Protein AF-A0A6A1UPT6-F1 (afdb_monomer)

Foldseek 3Di:
DDPVLLVCLLPDDPPPPVNLVVLVPDALVNQLDADPQQDGSLLSCLVPLVSNVSNCVRHVCLQQRAGPLNDGSLLSCQVVVVVVSNVSSLVSRDPVSVVVSCVVDVDPSVVVSVVVVVVVVVVD

Sequence (124 aa):
MTVDKLLFVLLSPKDVHIEEELVAQMSEEDLEILNGSGMTAMALALGDTKMLEFMHKKNKKLLTICDPKNRIPLLVALEVGNIEAAHHLYPVTPKEDLIQDAKDHSDSSLITALILWNKLGKDL

Structure (mmCIF, N/CA/C/O backbone):
data_AF-A0A6A1UPT6-F1
#
_entry.id   AF-A0A6A1UPT6-F1
#
loop_
_atom_site.group_PDB
_atom_site.id
_atom_site.type_symbol
_atom_site.label_atom_id
_atom_site.label_alt_id
_atom_site.label_comp_id
_atom_site.label_asym_id
_atom_site.label_entity_id
_atom_site.label_seq_id
_atom_site.pdbx_PDB_ins_code
_atom_site.Cartn_x
_atom_site.Cartn_y
_atom_site.Cartn_z
_atom_site.occupancy
_atom_site.B_iso_or_equiv
_atom_site.auth_seq_id
_atom_site.auth_comp_id
_atom_site.auth_asym_id
_atom_site.auth_atom_id
_atom_site.pdbx_PDB_model_num
ATOM 1 N N . MET A 1 1 ? -10.576 13.372 14.094 1.00 53.31 1 MET A N 1
ATOM 2 C CA . MET A 1 1 ? -9.362 12.828 14.746 1.00 53.31 1 MET A CA 1
ATOM 3 C C . MET A 1 1 ? -8.158 13.383 13.983 1.00 53.31 1 MET A C 1
ATOM 5 O O . MET A 1 1 ? -8.350 13.743 12.834 1.00 53.31 1 MET A O 1
ATOM 9 N N . THR A 1 2 ? -6.991 13.631 14.595 1.00 56.03 2 THR A N 1
ATOM 10 C CA . THR A 1 2 ? -5.872 14.309 13.893 1.00 56.03 2 THR A CA 1
ATOM 11 C C . THR A 1 2 ? -4.851 13.311 13.347 1.00 56.03 2 THR A C 1
ATOM 13 O O . THR A 1 2 ? -4.675 12.237 13.925 1.00 56.03 2 THR A O 1
ATOM 16 N N . VAL A 1 3 ? -4.157 13.698 12.266 1.00 56.94 3 VAL A N 1
ATOM 17 C CA . VAL A 1 3 ? -2.980 13.027 11.666 1.00 56.94 3 VAL A CA 1
ATOM 18 C C . VAL A 1 3 ? -2.033 12.468 12.732 1.00 56.94 3 VAL A C 1
ATOM 20 O O . VAL A 1 3 ? -1.494 11.374 12.591 1.00 56.94 3 VAL A O 1
ATOM 23 N N . ASP A 1 4 ? -1.849 13.223 13.818 1.00 61.44 4 ASP A N 1
ATOM 24 C CA . ASP A 1 4 ? -0.892 12.933 14.883 1.00 61.44 4 ASP A CA 1
ATOM 25 C C . ASP A 1 4 ? -1.171 11.609 15.596 1.00 61.44 4 ASP A C 1
ATOM 27 O O . ASP A 1 4 ? -0.231 10.943 16.012 1.00 61.44 4 ASP A O 1
ATOM 31 N N . LYS A 1 5 ? -2.440 11.186 15.713 1.00 63.56 5 LYS A N 1
ATOM 32 C CA . LYS A 1 5 ? -2.787 9.890 16.324 1.00 63.56 5 LYS A CA 1
ATOM 33 C C . LYS A 1 5 ? -2.367 8.715 15.450 1.00 63.56 5 LYS A C 1
ATOM 35 O O . LYS A 1 5 ? -1.888 7.712 15.964 1.00 63.56 5 LYS A O 1
ATOM 40 N N . LEU A 1 6 ? -2.534 8.856 14.141 1.00 62.59 6 LEU A N 1
ATOM 41 C CA . LEU A 1 6 ? -2.158 7.837 13.174 1.00 62.59 6 LEU A CA 1
ATOM 42 C C . LEU A 1 6 ? -0.631 7.761 13.023 1.00 62.59 6 LEU A C 1
ATOM 44 O O . LEU A 1 6 ? -0.056 6.676 13.030 1.00 62.59 6 LEU A O 1
ATOM 48 N N . LEU A 1 7 ? 0.033 8.919 12.972 1.00 62.34 7 LEU A N 1
ATOM 49 C CA . LEU A 1 7 ? 1.492 9.001 12.969 1.00 62.34 7 LEU A CA 1
ATOM 50 C C . LEU A 1 7 ? 2.087 8.434 14.266 1.00 62.34 7 LEU A C 1
ATOM 52 O O . LEU A 1 7 ? 3.079 7.719 14.218 1.00 62.34 7 LEU A O 1
ATOM 56 N N . PHE A 1 8 ? 1.463 8.713 15.415 1.00 63.44 8 PHE A N 1
ATOM 57 C CA . PHE A 1 8 ? 1.857 8.143 16.699 1.00 63.44 8 PHE A CA 1
ATOM 58 C C . PHE A 1 8 ? 1.783 6.615 16.680 1.00 63.44 8 PHE A C 1
ATOM 60 O O . PHE A 1 8 ? 2.752 5.982 17.076 1.00 63.44 8 PHE A O 1
ATOM 67 N N . VAL A 1 9 ? 0.698 6.022 16.167 1.00 63.06 9 VAL A N 1
ATOM 68 C CA . VAL A 1 9 ? 0.575 4.558 16.012 1.00 63.06 9 VAL A CA 1
ATOM 69 C C . VAL A 1 9 ? 1.696 3.985 15.159 1.00 63.06 9 VAL A C 1
ATOM 71 O O . VAL A 1 9 ? 2.395 3.088 15.599 1.00 63.06 9 VAL A O 1
ATOM 74 N N . LEU A 1 10 ? 1.920 4.548 13.974 1.00 62.28 10 LEU A N 1
ATOM 75 C CA . LEU A 1 10 ? 2.890 4.020 13.011 1.00 62.28 10 LEU A CA 1
ATOM 76 C C . LEU A 1 10 ? 4.355 4.182 13.448 1.00 62.28 10 LEU A C 1
ATOM 78 O O . LEU A 1 10 ? 5.232 3.491 12.935 1.00 62.28 10 LEU A O 1
ATOM 82 N N . LEU A 1 11 ? 4.627 5.117 14.362 1.00 63.94 11 LEU A N 1
ATOM 83 C CA . LEU A 1 11 ? 5.956 5.385 14.916 1.00 63.94 11 LEU A CA 1
ATOM 84 C C . LEU A 1 11 ? 6.149 4.796 16.323 1.00 63.94 11 LEU A C 1
ATOM 86 O O . LEU A 1 11 ? 7.236 4.929 16.891 1.00 63.94 11 LEU A O 1
ATOM 90 N N . SER A 1 12 ? 5.114 4.181 16.901 1.00 60.69 12 SER A N 1
ATOM 91 C CA . SER A 1 12 ? 5.199 3.544 18.213 1.00 60.69 12 SER A CA 1
ATOM 92 C C . SER A 1 12 ? 5.999 2.237 18.135 1.00 60.69 12 SER A C 1
ATOM 94 O O . SER A 1 12 ? 6.060 1.595 17.086 1.00 60.69 12 SER A O 1
ATOM 96 N N . PRO A 1 13 ? 6.650 1.812 19.232 1.00 58.28 13 PRO A N 1
ATOM 97 C CA . PRO A 1 13 ? 7.176 0.455 19.332 1.00 58.28 13 PRO A CA 1
ATOM 98 C C . PRO A 1 13 ? 6.037 -0.547 19.115 1.00 58.28 13 PRO A C 1
ATOM 100 O O . PRO A 1 13 ? 4.975 -0.364 19.705 1.00 58.28 13 PRO A O 1
ATOM 103 N N . LYS A 1 14 ? 6.278 -1.590 18.305 1.00 60.47 14 LYS A N 1
ATOM 104 C CA . LYS A 1 14 ? 5.285 -2.598 17.891 1.00 60.47 14 LYS A CA 1
ATOM 105 C C . LYS A 1 14 ? 4.733 -3.419 19.068 1.00 60.47 14 LYS A C 1
ATOM 107 O O . LYS A 1 14 ? 5.070 -4.592 19.227 1.00 60.47 14 LYS A O 1
ATOM 112 N N . ASP A 1 15 ? 3.873 -2.823 19.882 1.00 58.53 15 ASP A N 1
ATOM 113 C CA . ASP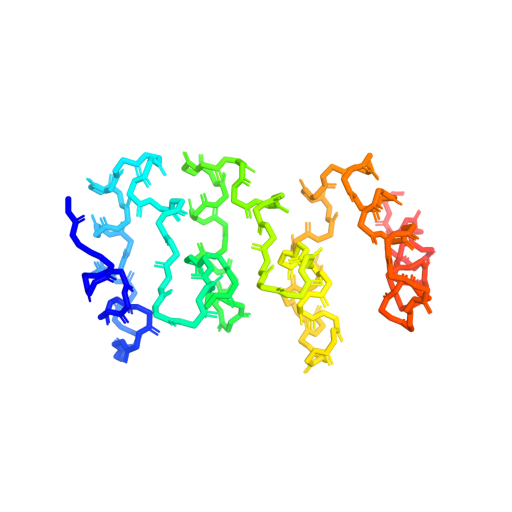 A 1 15 ? 2.951 -3.531 20.765 1.00 58.53 15 ASP A CA 1
ATOM 114 C C . ASP A 1 15 ? 1.657 -3.758 19.978 1.00 58.53 15 ASP A C 1
ATOM 116 O O . ASP A 1 15 ? 0.754 -2.922 19.924 1.00 58.53 15 ASP A O 1
ATOM 120 N N . VAL A 1 16 ? 1.607 -4.918 19.323 1.00 58.59 16 VAL A N 1
ATOM 121 C CA . VAL A 1 16 ? 0.649 -5.322 18.275 1.00 58.59 16 VAL A CA 1
ATOM 122 C C . VAL A 1 16 ? -0.833 -5.169 18.676 1.00 58.59 16 VAL A C 1
ATOM 124 O O . VAL A 1 16 ? -1.697 -5.126 17.812 1.00 58.59 16 VAL A O 1
ATOM 127 N N . HIS A 1 17 ? -1.163 -5.033 19.963 1.00 61.78 17 HIS A N 1
ATOM 128 C CA . HIS A 1 17 ? -2.547 -4.838 20.413 1.00 61.78 17 HIS A CA 1
ATOM 129 C C . HIS A 1 17 ? -3.046 -3.390 20.384 1.00 61.78 17 HIS A C 1
ATOM 131 O O . HIS A 1 17 ? -4.228 -3.169 20.135 1.00 61.78 17 HIS A O 1
ATOM 137 N N . ILE A 1 18 ? -2.183 -2.399 20.611 1.00 67.31 18 ILE A N 1
ATOM 138 C CA . ILE A 1 18 ? -2.633 -1.002 20.736 1.00 67.31 18 ILE A CA 1
ATOM 139 C C . ILE A 1 18 ? -2.909 -0.401 19.353 1.00 67.31 18 ILE A C 1
ATOM 141 O O . ILE A 1 18 ? -3.832 0.396 19.181 1.00 67.31 18 ILE A O 1
ATOM 145 N N . GLU A 1 19 ? -2.133 -0.806 18.350 1.00 68.25 19 GLU A N 1
ATOM 146 C CA . GLU A 1 19 ? -2.233 -0.273 16.993 1.00 68.25 19 GLU A CA 1
ATOM 147 C C . GLU A 1 19 ? -3.501 -0.760 16.269 1.00 68.25 19 GLU A C 1
ATOM 149 O O . GLU A 1 19 ? -4.208 0.041 15.653 1.00 68.25 19 GLU A O 1
ATOM 154 N N . GLU A 1 20 ? -3.841 -2.048 16.402 1.00 73.25 20 GLU A N 1
ATOM 155 C CA . GLU A 1 20 ? -5.054 -2.638 15.815 1.00 73.25 20 GLU A CA 1
ATOM 156 C C . GLU A 1 20 ? -6.330 -2.036 16.424 1.00 73.25 20 GLU A C 1
ATOM 158 O O . GLU A 1 20 ? -7.240 -1.637 15.692 1.00 73.25 20 GLU A O 1
ATOM 163 N N . GLU A 1 21 ? -6.394 -1.903 17.755 1.00 77.62 21 GLU A N 1
ATOM 164 C CA . GLU A 1 21 ? -7.535 -1.281 18.439 1.00 77.62 21 GLU A CA 1
ATOM 165 C C . GLU A 1 21 ? -7.714 0.189 18.060 1.00 77.62 21 GLU A C 1
ATOM 167 O O . GLU A 1 21 ? -8.850 0.675 17.988 1.00 77.62 21 GLU A O 1
ATOM 172 N N . LEU A 1 22 ? -6.619 0.915 17.813 1.00 74.38 22 LEU A N 1
ATOM 173 C CA . LEU A 1 22 ? -6.722 2.308 17.409 1.00 74.38 22 LEU A CA 1
ATOM 174 C C . LEU A 1 22 ? -7.241 2.421 15.979 1.00 74.38 22 LEU A C 1
ATOM 176 O O . LEU A 1 22 ? -8.217 3.135 15.766 1.00 74.38 22 LEU A O 1
ATOM 180 N N . VAL A 1 23 ? -6.673 1.676 15.022 1.00 75.88 23 VAL A N 1
ATOM 181 C CA . VAL A 1 23 ? -7.155 1.674 13.629 1.00 75.88 23 VAL A CA 1
ATOM 182 C C . VAL A 1 23 ? -8.605 1.171 13.549 1.00 75.88 23 VAL A C 1
ATOM 184 O O . VAL A 1 23 ? -9.390 1.680 12.747 1.00 75.88 23 VAL A O 1
ATOM 187 N N . ALA A 1 24 ? -9.020 0.250 14.428 1.00 81.69 24 ALA A N 1
ATOM 188 C CA . ALA A 1 24 ? -10.409 -0.207 14.513 1.00 81.69 24 ALA A CA 1
ATOM 189 C C . ALA A 1 24 ? -11.384 0.939 14.834 1.00 81.69 24 ALA A C 1
ATOM 191 O O . ALA A 1 24 ? -12.484 0.983 14.270 1.00 81.69 24 ALA A O 1
ATOM 192 N N . GLN A 1 25 ? -10.968 1.866 15.701 1.00 82.88 25 GLN A N 1
ATOM 193 C CA . GLN A 1 25 ? -11.740 3.042 16.114 1.00 82.88 25 GLN A CA 1
ATOM 194 C C . GLN A 1 25 ? -11.708 4.184 15.090 1.00 82.88 25 GLN A C 1
ATOM 196 O O . GLN A 1 25 ? -12.495 5.124 15.208 1.00 82.88 25 GLN A O 1
ATOM 201 N N . MET A 1 26 ? -10.831 4.118 14.085 1.00 83.12 26 MET A N 1
ATOM 202 C CA . MET A 1 26 ? -10.762 5.123 13.027 1.00 83.12 26 MET A CA 1
ATOM 203 C C . MET A 1 26 ? -11.903 4.972 12.024 1.00 83.12 26 MET A C 1
ATOM 205 O O . MET A 1 26 ? -12.343 3.858 11.717 1.00 83.12 26 MET A O 1
ATOM 209 N N . SER A 1 27 ? -12.406 6.104 11.529 1.00 88.06 27 SER A N 1
ATOM 210 C CA . SER A 1 27 ? -13.272 6.116 10.348 1.00 88.06 27 SER A CA 1
ATOM 211 C C . SER A 1 27 ? -12.452 5.843 9.085 1.00 88.06 27 SER A C 1
ATOM 213 O O . SER A 1 27 ? -11.219 5.873 9.120 1.00 88.06 27 SER A O 1
ATOM 215 N N . GLU A 1 28 ? -13.125 5.558 7.969 1.00 89.44 28 GLU A N 1
ATOM 216 C CA . GLU A 1 28 ? -12.441 5.460 6.677 1.00 89.44 28 GLU A CA 1
ATOM 217 C C . GLU A 1 28 ? -11.737 6.780 6.355 1.00 89.44 28 GLU A C 1
ATOM 219 O O . GLU A 1 28 ? -10.557 6.765 6.017 1.00 89.44 28 GLU A O 1
ATOM 224 N N . GLU A 1 29 ? -12.421 7.905 6.566 1.00 87.50 29 GLU A N 1
ATOM 225 C CA . GLU A 1 29 ? -11.934 9.254 6.286 1.00 87.50 29 GLU A CA 1
ATOM 226 C C . GLU A 1 29 ? -10.706 9.603 7.125 1.00 87.50 29 GLU A C 1
ATOM 228 O O . GLU A 1 29 ? -9.769 10.210 6.614 1.00 87.50 29 GLU A O 1
ATOM 233 N N . ASP A 1 30 ? -10.667 9.186 8.394 1.00 83.94 30 ASP A N 1
ATOM 234 C CA . ASP A 1 30 ? -9.504 9.424 9.251 1.00 83.94 30 ASP A CA 1
ATOM 235 C C . ASP A 1 30 ? -8.248 8.676 8.755 1.00 83.94 30 ASP A C 1
ATOM 237 O O . ASP A 1 30 ? -7.133 9.128 9.019 1.00 83.94 30 ASP A O 1
ATOM 241 N N . LEU A 1 31 ? -8.405 7.551 8.041 1.00 84.94 31 LEU A N 1
ATOM 242 C CA . LEU A 1 31 ? -7.290 6.797 7.444 1.00 84.94 31 LEU A CA 1
ATOM 243 C C . LEU A 1 31 ? -6.804 7.396 6.117 1.00 84.94 31 LEU A C 1
ATOM 245 O O . LEU A 1 31 ? -5.663 7.154 5.718 1.00 84.94 31 LEU A O 1
ATOM 249 N N . GLU A 1 32 ? -7.656 8.164 5.439 1.00 87.75 32 GLU A N 1
ATOM 250 C CA . GLU A 1 32 ? -7.340 8.846 4.177 1.00 87.75 32 GLU A CA 1
ATOM 251 C C . GLU A 1 32 ? -6.557 10.148 4.401 1.00 87.75 32 GLU A C 1
ATOM 253 O O . GLU A 1 32 ? -5.961 10.686 3.466 1.00 87.75 32 GLU A O 1
ATOM 258 N N . ILE A 1 33 ? -6.535 10.654 5.639 1.00 83.88 33 ILE A N 1
ATOM 259 C CA . ILE A 1 33 ? -5.812 11.871 5.997 1.00 83.88 33 ILE A CA 1
ATOM 260 C C . ILE A 1 33 ? -4.313 11.707 5.694 1.00 83.88 33 ILE A C 1
ATOM 262 O O . ILE A 1 33 ? -3.651 10.771 6.147 1.00 83.88 33 ILE A O 1
ATOM 266 N N . LEU A 1 34 ? -3.766 12.691 4.981 1.00 83.38 34 LEU A N 1
ATOM 267 C CA . LEU A 1 34 ? -2.347 12.768 4.658 1.00 83.38 34 LEU A CA 1
ATOM 268 C C . LEU A 1 34 ? -1.551 13.414 5.793 1.00 83.38 34 LEU A C 1
ATOM 270 O O . LEU A 1 34 ? -1.992 14.388 6.408 1.00 83.38 34 LEU A O 1
ATOM 274 N N . ASN A 1 35 ? -0.346 12.906 6.045 1.00 79.38 35 ASN A N 1
ATOM 275 C CA . ASN A 1 35 ? 0.568 13.536 6.989 1.00 79.38 35 ASN A CA 1
ATOM 276 C C . ASN A 1 35 ? 1.199 14.826 6.428 1.00 79.38 35 ASN A C 1
ATOM 278 O O . ASN A 1 35 ? 0.970 15.208 5.283 1.00 79.38 35 ASN A O 1
ATOM 282 N N . GLY A 1 36 ? 2.040 15.499 7.221 1.00 78.12 36 GLY A N 1
ATOM 283 C CA . GLY A 1 36 ? 2.729 16.727 6.791 1.00 78.12 36 GLY A CA 1
ATOM 284 C C . GLY A 1 36 ? 3.662 16.560 5.581 1.00 78.12 36 GLY A C 1
ATOM 285 O O . GLY A 1 36 ? 4.067 17.550 4.981 1.00 78.12 36 GLY A O 1
ATOM 286 N N . SER A 1 37 ? 3.988 15.322 5.205 1.00 78.81 37 SER A N 1
ATOM 287 C CA . SER A 1 37 ? 4.740 14.971 3.996 1.00 78.81 37 SER A CA 1
ATOM 288 C C . SER A 1 37 ? 3.836 14.502 2.851 1.00 78.81 37 SER A C 1
ATOM 290 O O . SER A 1 37 ? 4.351 14.027 1.848 1.00 78.81 37 SER A O 1
ATOM 292 N N . GLY A 1 38 ? 2.511 14.597 2.995 1.00 82.12 38 GLY A N 1
ATOM 293 C CA . GLY A 1 38 ? 1.525 14.144 2.015 1.00 82.12 38 GLY A CA 1
ATOM 294 C C . GLY A 1 38 ? 1.392 12.621 1.898 1.00 82.12 38 GLY A C 1
ATOM 295 O O . GLY A 1 38 ? 0.862 12.134 0.908 1.00 82.12 38 GLY A O 1
ATOM 296 N N . MET A 1 39 ? 1.880 11.864 2.883 1.00 80.81 39 MET A N 1
ATOM 297 C CA . MET A 1 39 ? 1.821 10.398 2.897 1.00 80.81 39 MET A CA 1
ATOM 298 C C . MET A 1 39 ? 0.556 9.905 3.601 1.00 80.81 39 MET A C 1
ATOM 300 O O . MET A 1 39 ? 0.167 10.458 4.632 1.00 80.81 39 MET A O 1
ATOM 304 N N . THR A 1 40 ? -0.037 8.825 3.093 1.00 79.31 40 THR A N 1
ATOM 305 C CA . THR A 1 40 ? -1.161 8.128 3.736 1.00 79.31 40 THR A CA 1
ATOM 306 C C . THR A 1 40 ? -0.698 7.206 4.858 1.00 79.31 40 THR A C 1
ATOM 308 O O . THR A 1 40 ? 0.470 6.815 4.931 1.00 79.31 40 THR A O 1
ATOM 311 N N . ALA A 1 41 ? -1.652 6.763 5.679 1.00 79.06 41 ALA A N 1
ATOM 312 C CA . ALA A 1 41 ? -1.448 5.690 6.645 1.00 79.06 41 ALA A CA 1
ATOM 313 C C . ALA A 1 41 ? -0.827 4.432 6.032 1.00 79.06 41 ALA A C 1
ATOM 315 O O . ALA A 1 41 ? 0.141 3.887 6.557 1.00 79.06 41 ALA A O 1
ATOM 316 N N . MET A 1 42 ? -1.356 4.004 4.885 1.00 86.81 42 MET A N 1
ATOM 317 C CA . MET A 1 42 ? -0.925 2.779 4.221 1.00 86.81 42 MET A CA 1
ATOM 318 C C . MET A 1 42 ? 0.495 2.898 3.653 1.00 86.81 42 MET A C 1
ATOM 320 O O . MET A 1 42 ? 1.271 1.951 3.747 1.00 86.81 42 MET A O 1
ATOM 324 N N . ALA A 1 43 ? 0.876 4.069 3.133 1.00 82.25 43 ALA A N 1
ATOM 325 C CA . ALA A 1 43 ? 2.236 4.311 2.649 1.00 82.25 43 ALA A CA 1
ATOM 326 C C . ALA A 1 43 ? 3.275 4.368 3.787 1.00 82.25 43 ALA A C 1
ATOM 328 O O . ALA A 1 43 ? 4.451 4.077 3.575 1.00 82.25 43 ALA A O 1
ATOM 329 N N . LEU A 1 44 ? 2.851 4.716 5.003 1.00 81.69 44 LEU A N 1
ATOM 330 C CA . LEU A 1 44 ? 3.692 4.674 6.202 1.00 81.69 44 LEU A CA 1
ATOM 331 C C . LEU A 1 44 ? 3.765 3.264 6.815 1.00 81.69 44 LEU A C 1
ATOM 333 O O . LEU A 1 44 ? 4.779 2.903 7.407 1.00 81.69 44 LEU A O 1
ATOM 337 N N . ALA A 1 45 ? 2.724 2.448 6.632 1.00 85.06 45 ALA A N 1
ATOM 338 C CA . ALA A 1 45 ? 2.624 1.085 7.153 1.00 85.06 45 ALA A CA 1
ATOM 339 C C . ALA A 1 45 ? 3.385 0.029 6.327 1.00 85.06 45 ALA A C 1
ATOM 341 O O . ALA A 1 45 ? 3.289 -1.159 6.619 1.00 85.06 45 ALA A O 1
ATOM 342 N N . LEU A 1 46 ? 4.171 0.416 5.313 1.00 86.19 46 LEU A N 1
ATOM 343 C CA . LEU A 1 46 ? 4.870 -0.539 4.437 1.00 86.19 46 LEU A CA 1
ATOM 344 C C . LEU A 1 46 ? 5.819 -1.494 5.192 1.00 86.19 46 LEU A C 1
ATOM 346 O O . LEU A 1 46 ? 6.127 -2.570 4.694 1.00 86.19 46 LEU A O 1
ATOM 350 N N . GLY A 1 47 ? 6.284 -1.136 6.392 1.00 83.69 47 GLY A N 1
ATOM 351 C CA . GLY A 1 47 ? 7.096 -2.010 7.253 1.00 83.69 47 GLY A CA 1
ATOM 352 C C . GLY A 1 47 ? 6.299 -3.007 8.110 1.00 83.69 47 GLY A C 1
ATOM 353 O O . GLY A 1 47 ? 6.878 -3.675 8.973 1.00 83.69 47 GLY A O 1
ATOM 354 N N . ASP A 1 48 ? 4.977 -3.074 7.947 1.00 85.75 48 ASP A N 1
ATOM 355 C CA . ASP A 1 48 ? 4.102 -3.943 8.727 1.00 85.75 48 ASP A CA 1
ATOM 356 C C . ASP A 1 48 ? 2.972 -4.528 7.868 1.00 85.75 48 ASP A C 1
ATOM 358 O O . ASP A 1 48 ? 1.917 -3.927 7.672 1.00 85.75 48 ASP A O 1
ATOM 362 N N . THR A 1 49 ? 3.191 -5.739 7.355 1.00 86.25 49 THR A N 1
ATOM 363 C CA . THR A 1 49 ? 2.220 -6.437 6.502 1.00 86.25 49 THR A CA 1
ATOM 364 C C . THR A 1 49 ? 0.894 -6.718 7.207 1.00 86.25 49 THR A C 1
ATOM 366 O O . THR A 1 49 ? -0.151 -6.636 6.565 1.00 86.25 49 THR A O 1
ATOM 369 N N . LYS A 1 50 ? 0.891 -6.960 8.525 1.00 85.50 50 LYS A N 1
ATOM 370 C CA . LYS A 1 50 ? -0.357 -7.133 9.287 1.00 85.50 50 LYS A CA 1
ATOM 371 C C . LYS A 1 50 ? -1.153 -5.837 9.338 1.00 85.50 50 LYS A C 1
ATOM 373 O O . LYS A 1 50 ? -2.369 -5.854 9.145 1.00 85.50 50 LYS A O 1
ATOM 378 N N . MET A 1 51 ? -0.471 -4.713 9.542 1.00 84.56 51 MET A N 1
ATOM 379 C CA . MET A 1 51 ? -1.107 -3.401 9.510 1.00 84.56 51 MET A CA 1
ATOM 380 C C . MET A 1 51 ? -1.661 -3.078 8.117 1.00 84.56 51 MET A C 1
ATOM 382 O O . MET A 1 51 ? -2.782 -2.580 8.011 1.00 84.56 51 MET A O 1
ATOM 386 N N . LEU A 1 52 ? -0.935 -3.423 7.045 1.00 88.69 52 LEU A N 1
ATOM 387 C CA . LEU A 1 52 ? -1.432 -3.282 5.671 1.00 88.69 52 LEU 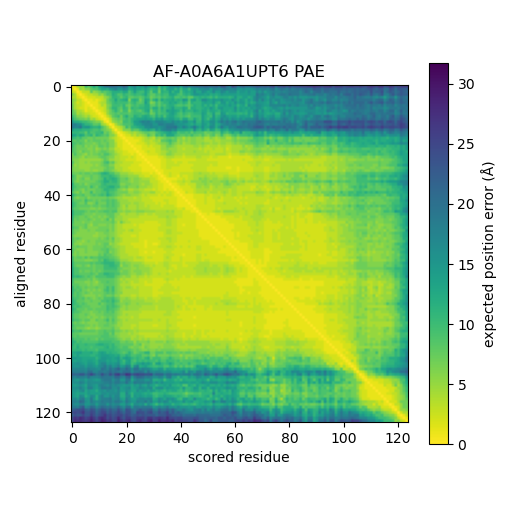A CA 1
ATOM 388 C C . LEU A 1 52 ? -2.725 -4.078 5.450 1.00 88.69 52 LEU A C 1
ATOM 390 O O . LEU A 1 52 ? -3.686 -3.524 4.913 1.00 88.69 52 LEU A O 1
ATOM 394 N N . GLU A 1 53 ? -2.789 -5.334 5.907 1.00 88.31 53 GLU A N 1
ATOM 395 C CA . GLU A 1 53 ? -4.015 -6.140 5.835 1.00 88.31 53 GLU A CA 1
ATOM 396 C C . GLU A 1 53 ? -5.174 -5.491 6.584 1.00 88.31 53 GLU A C 1
ATOM 398 O O . GLU A 1 53 ? -6.305 -5.452 6.090 1.00 88.31 53 GLU A O 1
ATOM 403 N N . PHE A 1 54 ? -4.906 -5.020 7.800 1.00 86.69 54 PHE A N 1
ATOM 404 C CA . PHE A 1 54 ? -5.921 -4.448 8.668 1.00 86.69 54 PHE A CA 1
ATOM 405 C C . PHE A 1 54 ? -6.483 -3.148 8.083 1.00 86.69 54 PHE A C 1
ATOM 407 O O . PHE A 1 54 ? -7.701 -2.995 7.952 1.00 86.69 54 PHE A O 1
ATOM 414 N N . MET A 1 55 ? -5.600 -2.256 7.627 1.00 87.88 55 MET A N 1
ATOM 415 C CA . MET A 1 55 ? -5.966 -1.022 6.934 1.00 87.88 55 MET A CA 1
ATOM 416 C C . MET A 1 55 ? -6.730 -1.304 5.636 1.00 87.88 55 MET A C 1
ATOM 418 O O . MET A 1 55 ? -7.759 -0.676 5.395 1.00 87.88 55 MET A O 1
ATOM 422 N N . HIS A 1 56 ? -6.293 -2.281 4.834 1.00 90.75 56 HIS A N 1
ATOM 423 C CA . HIS A 1 56 ? -6.978 -2.660 3.595 1.00 90.75 56 HIS A CA 1
ATOM 424 C C . HIS A 1 56 ? -8.403 -3.175 3.845 1.00 90.75 56 HIS A C 1
ATOM 426 O O . HIS A 1 56 ? -9.339 -2.788 3.141 1.00 90.75 56 HIS A O 1
ATOM 432 N N . LYS A 1 57 ? -8.587 -4.028 4.863 1.00 90.75 57 LYS A N 1
ATOM 433 C CA . LYS A 1 57 ? -9.912 -4.537 5.261 1.00 90.75 57 LYS A CA 1
ATOM 434 C C . LYS A 1 57 ? -10.843 -3.409 5.699 1.00 90.75 57 LYS A C 1
ATOM 436 O O . LYS A 1 57 ? -12.041 -3.487 5.435 1.00 90.75 57 LYS A O 1
ATOM 441 N N . LYS A 1 58 ? -10.297 -2.390 6.367 1.00 89.25 58 LYS A N 1
ATOM 442 C CA . LYS A 1 58 ? -11.050 -1.250 6.891 1.00 89.25 58 LYS A CA 1
ATOM 443 C C . LYS A 1 58 ? -11.418 -0.238 5.805 1.00 89.25 58 LYS A C 1
ATOM 445 O O . LYS A 1 58 ? -12.561 0.195 5.782 1.00 89.25 58 LYS A O 1
ATOM 450 N N . ASN A 1 59 ? -10.483 0.125 4.927 1.00 92.38 59 ASN A N 1
ATOM 451 C CA . ASN A 1 59 ? -10.715 1.065 3.833 1.00 92.38 59 ASN A CA 1
ATOM 452 C C . ASN A 1 59 ? -9.932 0.649 2.577 1.00 92.38 59 ASN A C 1
ATOM 454 O O . ASN A 1 59 ? -8.713 0.805 2.481 1.00 92.38 59 ASN A O 1
ATOM 458 N N . LYS A 1 60 ? -10.656 0.164 1.563 1.00 92.12 60 LYS A N 1
ATOM 459 C CA . LYS A 1 60 ? -10.059 -0.298 0.301 1.00 92.12 60 LYS A CA 1
ATOM 460 C C . LYS A 1 60 ? -9.455 0.830 -0.536 1.00 92.12 60 LYS A C 1
ATOM 462 O O . LYS A 1 60 ? -8.539 0.562 -1.310 1.00 92.12 60 LYS A O 1
ATOM 467 N N . LYS A 1 61 ? -9.935 2.071 -0.381 1.00 91.88 61 LYS A N 1
ATOM 468 C CA . LYS A 1 61 ? -9.453 3.231 -1.153 1.00 91.88 61 LYS A CA 1
ATOM 469 C C . LYS A 1 61 ? -8.005 3.578 -0.829 1.00 91.88 61 LYS A C 1
ATOM 471 O O . LYS A 1 61 ? -7.328 4.180 -1.649 1.00 91.88 61 LYS A O 1
ATOM 476 N N . LEU A 1 62 ? -7.500 3.157 0.332 1.00 91.50 62 LEU A N 1
ATOM 477 C CA . LEU A 1 62 ? -6.113 3.409 0.727 1.00 91.50 62 LEU A CA 1
ATOM 478 C C . LEU A 1 62 ? -5.097 2.872 -0.288 1.00 91.50 62 LEU A C 1
ATOM 480 O O . LEU A 1 62 ? -4.015 3.435 -0.404 1.00 91.50 62 LEU A O 1
ATOM 484 N N . LEU A 1 63 ? -5.458 1.839 -1.057 1.00 91.19 63 LEU A N 1
ATOM 485 C CA . LEU A 1 63 ? -4.623 1.272 -2.118 1.00 91.19 63 LEU A CA 1
ATOM 486 C C . LEU A 1 63 ? -4.415 2.200 -3.320 1.00 91.19 63 LEU A C 1
ATOM 488 O O . LEU A 1 63 ? -3.522 1.937 -4.123 1.00 91.19 63 LEU A O 1
ATOM 492 N N . THR A 1 64 ? -5.245 3.231 -3.473 1.00 90.69 64 THR A N 1
ATOM 493 C CA . THR A 1 64 ? -5.274 4.107 -4.653 1.00 90.69 64 THR A CA 1
ATOM 494 C C . THR A 1 64 ? -5.041 5.572 -4.297 1.00 90.69 64 THR A C 1
ATOM 496 O O . THR A 1 64 ? -5.044 6.420 -5.182 1.00 90.69 64 THR A O 1
ATOM 499 N N . ILE A 1 65 ? -4.857 5.903 -3.014 1.00 89.12 65 ILE A N 1
ATOM 500 C CA . ILE A 1 65 ? -4.512 7.268 -2.611 1.00 89.12 65 ILE A CA 1
ATOM 501 C C . ILE A 1 65 ? -3.021 7.472 -2.828 1.00 89.12 65 ILE A C 1
ATOM 503 O O . ILE A 1 65 ? -2.186 6.811 -2.204 1.00 89.12 65 ILE A O 1
ATOM 507 N N . CYS A 1 66 ? -2.716 8.406 -3.718 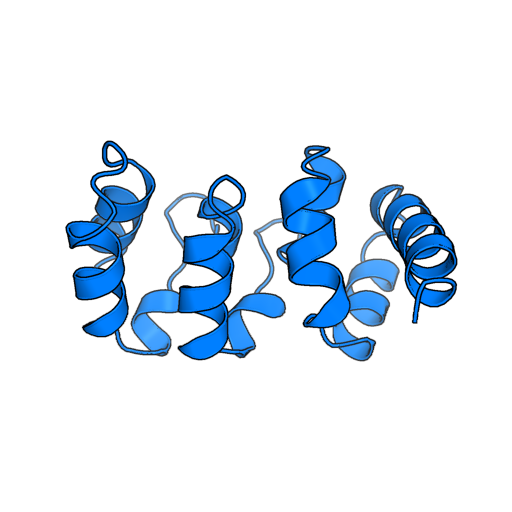1.00 87.12 66 CYS A N 1
ATOM 508 C CA . CYS A 1 66 ? -1.359 8.686 -4.125 1.00 87.12 66 CYS A CA 1
ATOM 509 C C . CYS A 1 66 ? -0.594 9.539 -3.109 1.00 87.12 66 CYS A C 1
ATOM 511 O O . CYS A 1 66 ? -1.158 10.376 -2.402 1.00 87.12 66 CYS A O 1
ATOM 513 N N . ASP A 1 67 ? 0.720 9.348 -3.088 1.00 85.00 67 ASP A N 1
ATOM 514 C CA . ASP A 1 67 ? 1.659 10.236 -2.411 1.00 85.00 67 ASP A CA 1
ATOM 515 C C . ASP A 1 67 ? 1.856 11.562 -3.196 1.00 85.00 67 ASP A C 1
ATOM 517 O O . ASP A 1 67 ? 1.287 11.742 -4.277 1.00 85.00 67 ASP A O 1
ATOM 521 N N . PRO A 1 68 ? 2.689 12.511 -2.722 1.00 83.88 68 PRO A N 1
ATOM 522 C CA . PRO A 1 68 ? 2.929 13.771 -3.434 1.00 83.88 68 PRO A CA 1
ATOM 523 C C . PRO A 1 68 ? 3.575 13.620 -4.812 1.00 83.88 68 PRO A C 1
ATOM 525 O O . PRO A 1 68 ? 3.522 14.554 -5.611 1.00 83.88 68 PRO A O 1
ATOM 528 N N . LYS A 1 69 ? 4.220 12.480 -5.084 1.00 82.50 69 LYS A N 1
ATOM 529 C CA . LYS A 1 69 ? 4.739 12.143 -6.410 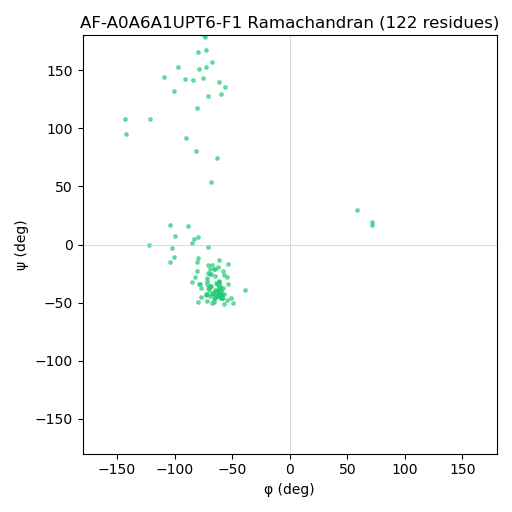1.00 82.50 69 LYS A CA 1
ATOM 530 C C . LYS A 1 69 ? 3.687 11.418 -7.254 1.00 82.50 69 LYS A C 1
ATOM 532 O O . LYS A 1 69 ? 4.055 10.808 -8.241 1.00 82.50 69 LYS A O 1
ATOM 537 N N . ASN A 1 70 ? 2.413 11.471 -6.866 1.00 83.62 70 ASN A N 1
ATOM 538 C CA . ASN A 1 70 ? 1.297 10.820 -7.536 1.00 83.62 70 ASN A CA 1
ATOM 539 C C . ASN A 1 70 ? 1.451 9.285 -7.645 1.00 83.62 70 ASN A C 1
ATOM 541 O O . ASN A 1 70 ? 0.927 8.697 -8.581 1.00 83.62 70 ASN A O 1
ATOM 545 N N . ARG A 1 71 ? 2.142 8.645 -6.684 1.00 85.50 71 ARG A N 1
ATOM 546 C CA . ARG A 1 71 ? 2.351 7.188 -6.635 1.00 85.50 71 ARG A CA 1
ATOM 547 C C . ARG A 1 71 ? 1.399 6.508 -5.656 1.00 85.50 71 ARG A C 1
ATOM 549 O O . ARG A 1 71 ? 1.353 6.883 -4.481 1.00 85.50 71 ARG A O 1
ATOM 556 N N . ILE A 1 72 ? 0.747 5.433 -6.075 1.00 90.06 72 ILE A N 1
ATOM 557 C CA . ILE A 1 72 ? 0.006 4.524 -5.194 1.00 90.06 72 ILE A CA 1
ATOM 558 C C . ILE A 1 72 ? 0.953 3.755 -4.245 1.00 90.06 72 ILE A C 1
ATOM 560 O O . ILE A 1 72 ? 2.125 3.537 -4.580 1.00 90.06 72 ILE A O 1
ATOM 564 N N . PRO A 1 73 ? 0.473 3.254 -3.085 1.00 91.25 73 PRO A N 1
ATOM 565 C CA . PRO A 1 73 ? 1.314 2.573 -2.093 1.00 91.25 73 PRO A CA 1
ATOM 566 C C . PRO A 1 73 ? 2.144 1.402 -2.637 1.00 91.25 73 PRO A C 1
ATOM 568 O O . PRO A 1 73 ? 3.274 1.196 -2.195 1.00 91.25 73 PRO A O 1
ATOM 571 N N . LEU A 1 74 ? 1.623 0.659 -3.622 1.00 89.81 74 LEU A N 1
ATOM 572 C CA . LEU A 1 74 ? 2.362 -0.421 -4.283 1.00 89.81 74 LEU A CA 1
ATOM 573 C C . LEU A 1 74 ? 3.636 0.095 -4.971 1.00 89.81 74 LEU A C 1
ATOM 575 O O . LEU A 1 74 ? 4.699 -0.504 -4.829 1.00 89.81 74 LEU A O 1
ATOM 579 N N . LEU A 1 75 ? 3.553 1.212 -5.693 1.00 86.00 75 LEU A N 1
ATOM 580 C CA . LEU A 1 75 ? 4.713 1.783 -6.374 1.00 86.00 75 LEU A CA 1
ATOM 581 C C . LEU A 1 75 ? 5.695 2.404 -5.386 1.00 86.00 75 LEU A C 1
ATOM 583 O O . LEU A 1 75 ? 6.901 2.271 -5.575 1.00 86.00 75 LEU A O 1
ATOM 587 N N . VAL A 1 76 ? 5.2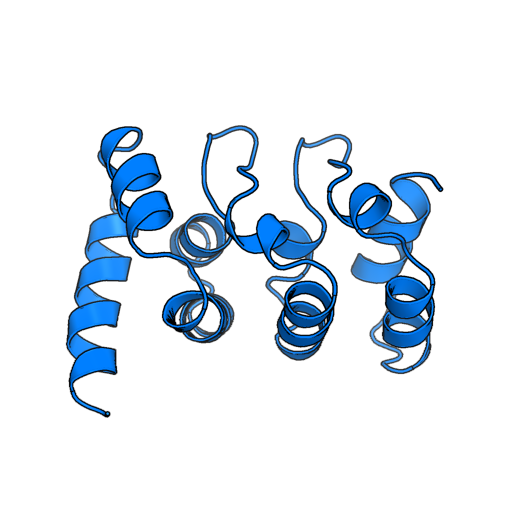03 2.992 -4.291 1.00 87.62 76 VAL A N 1
ATOM 588 C CA . VAL A 1 76 ? 6.065 3.449 -3.192 1.00 87.62 76 VAL A CA 1
ATOM 589 C C . VAL A 1 76 ? 6.875 2.279 -2.627 1.00 87.62 76 VAL A C 1
ATOM 591 O O . VAL A 1 76 ? 8.088 2.408 -2.473 1.00 87.62 76 VAL A O 1
ATOM 594 N N . ALA A 1 77 ? 6.238 1.128 -2.375 1.00 89.12 77 ALA A N 1
ATOM 595 C CA . ALA A 1 77 ? 6.912 -0.079 -1.892 1.00 89.12 77 ALA A CA 1
ATOM 596 C C . ALA A 1 77 ? 7.992 -0.577 -2.864 1.00 89.12 77 ALA A C 1
ATOM 598 O O . ALA A 1 77 ? 9.078 -0.963 -2.434 1.00 89.12 77 ALA A O 1
ATOM 599 N N . LEU A 1 78 ? 7.720 -0.527 -4.169 1.00 87.00 78 LEU A N 1
ATOM 600 C CA . LEU A 1 78 ? 8.679 -0.914 -5.202 1.00 87.00 78 LEU A CA 1
ATOM 601 C C . LEU A 1 78 ? 9.855 0.063 -5.307 1.00 87.00 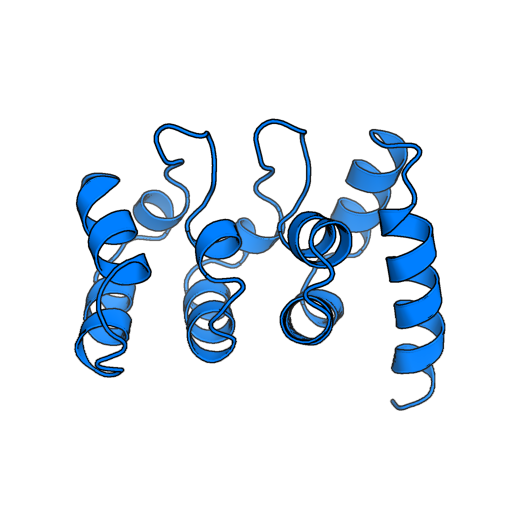78 LEU A C 1
ATOM 603 O O . LEU A 1 78 ? 10.996 -0.394 -5.359 1.00 87.00 78 LEU A O 1
ATOM 607 N N . GLU A 1 79 ? 9.606 1.376 -5.277 1.00 84.56 79 GLU A N 1
ATOM 608 C CA . GLU A 1 79 ? 10.658 2.404 -5.361 1.00 84.56 79 GLU A CA 1
ATOM 609 C C . GLU A 1 79 ? 11.645 2.298 -4.193 1.00 84.56 79 GLU A C 1
ATOM 611 O O . GLU A 1 79 ? 12.851 2.441 -4.383 1.00 84.56 79 GLU A O 1
ATOM 616 N N . VAL A 1 80 ? 11.155 1.997 -2.986 1.00 85.69 80 VAL A N 1
ATOM 617 C CA . VAL A 1 80 ? 12.018 1.815 -1.805 1.00 85.69 80 VAL A CA 1
ATOM 618 C C . VAL A 1 80 ? 12.592 0.396 -1.681 1.00 85.69 80 VAL A C 1
ATOM 620 O O . VAL A 1 80 ? 13.300 0.107 -0.719 1.00 85.69 80 VAL A O 1
ATOM 623 N N . GLY A 1 81 ? 12.296 -0.502 -2.628 1.00 85.56 81 GLY A N 1
ATOM 624 C CA . GLY A 1 81 ? 12.783 -1.885 -2.632 1.00 85.56 81 GLY A CA 1
ATOM 625 C C . GLY A 1 81 ? 12.154 -2.793 -1.568 1.00 85.56 81 GLY A C 1
ATOM 626 O O . GLY A 1 81 ? 12.712 -3.845 -1.254 1.00 85.56 81 GLY A O 1
ATOM 627 N N . ASN A 1 82 ? 10.999 -2.425 -1.009 1.00 89.12 82 ASN A N 1
ATOM 628 C CA . ASN A 1 82 ? 10.269 -3.232 -0.034 1.00 89.12 82 ASN A CA 1
ATOM 629 C C . ASN A 1 82 ? 9.431 -4.313 -0.738 1.00 89.12 82 ASN A C 1
ATOM 631 O O . ASN A 1 82 ? 8.224 -4.177 -0.953 1.00 89.12 82 ASN A O 1
ATOM 635 N N . ILE A 1 83 ? 10.107 -5.400 -1.112 1.00 86.00 83 ILE A N 1
ATOM 636 C CA . ILE A 1 83 ? 9.517 -6.508 -1.875 1.00 86.00 83 ILE A CA 1
ATOM 637 C C . ILE A 1 83 ? 8.405 -7.225 -1.101 1.00 86.00 83 ILE A C 1
ATOM 639 O O . ILE A 1 83 ? 7.440 -7.671 -1.715 1.00 86.00 83 ILE A O 1
ATOM 643 N N . GLU A 1 84 ? 8.507 -7.318 0.226 1.00 88.94 84 GLU A N 1
ATOM 644 C CA . GLU A 1 84 ? 7.495 -7.974 1.062 1.00 88.94 84 GLU A CA 1
ATOM 645 C C . GLU A 1 84 ? 6.162 -7.212 1.022 1.00 88.94 84 GLU A C 1
ATOM 647 O O . GLU A 1 84 ? 5.120 -7.793 0.714 1.00 88.94 84 GLU A O 1
ATOM 652 N N . ALA A 1 85 ? 6.196 -5.893 1.235 1.00 89.88 85 ALA A N 1
ATOM 653 C CA . ALA A 1 85 ? 5.005 -5.057 1.122 1.00 89.88 85 ALA A CA 1
ATOM 654 C C . ALA A 1 85 ? 4.464 -5.020 -0.310 1.00 89.88 85 ALA A C 1
ATOM 656 O O . ALA A 1 85 ? 3.253 -5.082 -0.512 1.00 89.88 85 ALA A O 1
ATOM 657 N N . ALA A 1 86 ? 5.347 -4.974 -1.314 1.00 89.00 86 ALA A N 1
ATOM 658 C CA . ALA A 1 86 ? 4.932 -5.028 -2.710 1.00 89.00 86 ALA A CA 1
ATOM 659 C C . ALA A 1 86 ? 4.196 -6.338 -3.025 1.00 89.00 86 ALA A C 1
ATOM 661 O O . ALA A 1 86 ? 3.129 -6.305 -3.629 1.00 89.00 86 ALA A O 1
ATOM 662 N N . HIS A 1 87 ? 4.712 -7.478 -2.560 1.00 86.88 87 HIS A N 1
ATOM 663 C CA . HIS A 1 87 ? 4.060 -8.779 -2.705 1.00 86.88 87 HIS A CA 1
ATOM 664 C C . HIS A 1 87 ? 2.688 -8.816 -2.021 1.00 86.88 87 HIS A C 1
ATOM 666 O O . HIS A 1 87 ? 1.762 -9.445 -2.525 1.00 86.88 87 HIS A O 1
ATOM 672 N N . HIS A 1 88 ? 2.550 -8.134 -0.884 1.00 89.75 88 HIS A N 1
ATOM 673 C CA . HIS A 1 88 ? 1.299 -8.059 -0.143 1.00 89.75 88 HIS A CA 1
ATOM 674 C C . HIS A 1 88 ? 0.242 -7.172 -0.824 1.00 89.75 88 HIS A C 1
ATOM 676 O O . HIS A 1 88 ? -0.925 -7.545 -0.916 1.00 89.75 88 HIS A O 1
ATOM 682 N N . LEU A 1 89 ? 0.649 -6.003 -1.321 1.00 90.50 89 LEU A N 1
ATOM 683 C CA . LEU A 1 89 ? -0.246 -5.014 -1.929 1.00 90.50 89 LEU A CA 1
ATOM 684 C C . LEU A 1 89 ? -0.656 -5.398 -3.351 1.00 90.50 89 LEU A C 1
ATOM 686 O O . LEU A 1 89 ? -1.803 -5.217 -3.748 1.00 90.50 89 LEU A O 1
ATOM 690 N N . TYR A 1 90 ? 0.269 -5.979 -4.105 1.00 88.12 90 TYR A N 1
ATOM 691 C CA . TYR A 1 90 ? 0.088 -6.328 -5.504 1.00 88.12 90 TYR A CA 1
ATOM 692 C C . TYR A 1 90 ? -1.210 -7.102 -5.841 1.00 88.12 90 TYR A C 1
ATOM 694 O O . TYR A 1 90 ? -1.917 -6.663 -6.749 1.00 88.12 90 TYR A O 1
ATOM 702 N N . PRO A 1 91 ? -1.588 -8.199 -5.150 1.00 86.94 91 PRO A N 1
ATOM 703 C CA . PRO A 1 91 ? -2.803 -8.946 -5.487 1.00 86.94 91 PRO A CA 1
ATOM 704 C C . PRO A 1 91 ? -4.103 -8.202 -5.149 1.00 86.94 91 PRO A C 1
ATOM 706 O O . PRO A 1 91 ? -5.161 -8.580 -5.652 1.00 86.94 91 PRO A O 1
ATOM 709 N N . VAL A 1 92 ? -4.044 -7.177 -4.293 1.00 90.44 92 VAL A N 1
ATOM 710 C CA . VAL A 1 92 ? -5.221 -6.422 -3.839 1.00 90.44 92 VAL A CA 1
ATOM 711 C C . VAL A 1 92 ? -5.348 -5.048 -4.497 1.00 90.44 92 VAL A C 1
ATOM 713 O O . VAL A 1 92 ? -6.429 -4.464 -4.456 1.00 90.44 92 VAL A O 1
ATOM 716 N N . THR A 1 93 ? -4.295 -4.543 -5.147 1.00 89.56 93 THR A N 1
ATOM 717 C CA . THR A 1 93 ? -4.319 -3.295 -5.920 1.00 89.56 93 THR A CA 1
ATOM 718 C C . THR A 1 93 ? -5.136 -3.455 -7.214 1.00 89.56 93 THR A C 1
ATOM 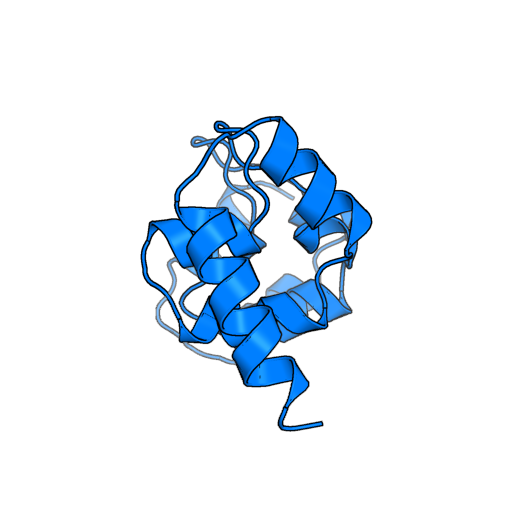720 O O . THR A 1 93 ? -4.855 -4.362 -8.005 1.00 89.56 93 THR A O 1
ATOM 723 N N . PRO A 1 94 ? -6.121 -2.574 -7.488 1.00 88.12 94 PRO A N 1
ATOM 724 C CA . PRO A 1 94 ? -6.851 -2.599 -8.753 1.00 88.12 94 PRO A CA 1
ATOM 725 C C . PRO A 1 94 ? -5.928 -2.356 -9.954 1.00 88.12 94 PRO A C 1
ATOM 727 O O . PRO A 1 94 ? -5.019 -1.523 -9.918 1.00 88.12 94 PRO A O 1
ATOM 730 N N . LYS A 1 95 ? -6.160 -3.088 -11.048 1.00 82.12 95 LYS A N 1
ATOM 731 C CA . LYS A 1 95 ? -5.279 -3.053 -12.227 1.00 82.12 95 LYS A CA 1
ATOM 732 C C . LYS A 1 95 ? -5.347 -1.715 -12.949 1.00 82.12 95 LYS A C 1
ATOM 734 O O . LYS A 1 95 ? -4.347 -1.260 -13.495 1.00 82.12 95 LYS A O 1
ATOM 739 N N . GLU A 1 96 ? -6.529 -1.116 -12.985 1.00 83.69 96 GLU A N 1
ATOM 740 C CA . GLU A 1 96 ? -6.799 0.144 -13.664 1.00 83.69 96 GLU A CA 1
ATOM 741 C C . GLU A 1 96 ? -5.988 1.280 -13.034 1.00 83.69 96 GLU A C 1
ATOM 743 O O . GLU A 1 96 ? -5.333 2.025 -13.762 1.00 83.69 96 GLU A O 1
ATOM 748 N N . ASP A 1 97 ? -5.950 1.339 -11.701 1.00 82.06 97 ASP A N 1
ATOM 749 C CA . ASP A 1 97 ? -5.168 2.323 -10.947 1.00 82.06 97 ASP A CA 1
ATOM 750 C C . ASP A 1 97 ? -3.662 2.105 -11.133 1.00 82.06 97 ASP A C 1
ATOM 752 O O . ASP A 1 97 ? -2.926 3.057 -11.388 1.00 82.06 97 ASP A O 1
ATOM 756 N N . LEU A 1 98 ? -3.208 0.843 -11.125 1.00 78.19 98 LEU A N 1
ATOM 757 C CA . LEU A 1 98 ? -1.814 0.499 -11.424 1.00 78.19 98 LEU A CA 1
ATOM 758 C C . LEU A 1 98 ? -1.392 0.968 -12.826 1.00 78.19 98 LEU A C 1
ATOM 760 O O . LEU A 1 98 ? -0.290 1.481 -13.002 1.00 78.19 98 LEU A O 1
ATOM 764 N N . ILE A 1 99 ? -2.248 0.784 -13.835 1.00 74.62 99 ILE A N 1
ATOM 765 C CA . ILE A 1 99 ? -1.969 1.204 -15.216 1.00 74.62 99 ILE A CA 1
ATOM 766 C C . ILE A 1 99 ? -2.007 2.729 -15.350 1.00 74.62 99 ILE A C 1
ATOM 768 O O . ILE A 1 99 ? -1.235 3.279 -16.135 1.00 74.62 99 ILE A O 1
ATOM 772 N N . GLN A 1 100 ? -2.921 3.407 -14.653 1.00 74.88 100 GLN A N 1
ATOM 773 C CA . GLN A 1 100 ? -3.060 4.858 -14.737 1.00 74.88 100 GLN A CA 1
ATOM 774 C C . GLN A 1 100 ? -1.847 5.565 -14.134 1.00 74.88 100 GLN A C 1
ATOM 776 O O . GLN A 1 100 ? -1.220 6.370 -14.817 1.00 74.88 100 GLN A O 1
ATOM 781 N N . ASP A 1 101 ? -1.459 5.190 -12.919 1.00 71.75 101 ASP A N 1
ATOM 782 C CA . ASP A 1 101 ? -0.272 5.732 -12.255 1.00 71.75 101 ASP A CA 1
ATOM 783 C C . ASP A 1 101 ? 0.997 5.516 -13.103 1.00 71.75 101 ASP A C 1
ATOM 785 O O . ASP A 1 101 ? 1.785 6.426 -13.360 1.00 71.75 101 ASP A O 1
ATOM 789 N N . ALA A 1 102 ? 1.123 4.321 -13.679 1.00 65.12 102 ALA A N 1
ATOM 790 C CA . ALA A 1 102 ? 2.223 3.959 -14.560 1.00 65.12 102 ALA A CA 1
ATOM 791 C C . ALA A 1 102 ? 2.283 4.737 -15.886 1.00 65.12 102 ALA A C 1
ATOM 793 O O . ALA A 1 102 ? 3.327 4.766 -16.537 1.00 65.12 102 ALA A O 1
ATOM 794 N N . LYS A 1 103 ? 1.177 5.328 -16.347 1.00 66.00 103 LYS A N 1
ATOM 795 C CA . LYS A 1 103 ? 1.199 6.231 -17.511 1.00 66.00 103 LYS A CA 1
ATOM 796 C C . LYS A 1 103 ? 1.707 7.610 -17.125 1.00 66.00 103 LYS A C 1
ATOM 798 O O . LYS A 1 103 ? 2.382 8.245 -17.934 1.00 66.00 103 LYS A O 1
ATOM 803 N N . ASP A 1 104 ? 1.390 8.042 -15.912 1.00 70.19 104 ASP A N 1
ATOM 804 C CA . ASP A 1 104 ? 1.811 9.334 -15.382 1.00 70.19 104 ASP A CA 1
ATOM 805 C C . ASP A 1 104 ? 3.317 9.324 -15.059 1.00 70.19 104 ASP A C 1
ATOM 807 O O . ASP A 1 104 ? 4.001 10.337 -15.220 1.00 70.19 104 ASP A O 1
ATOM 811 N N . HIS A 1 105 ? 3.865 8.149 -14.726 1.00 63.69 105 HIS A N 1
ATOM 812 C CA . HIS A 1 105 ? 5.277 7.947 -14.412 1.00 63.69 105 HIS A CA 1
ATOM 813 C C . HIS A 1 105 ? 5.896 6.918 -15.362 1.00 63.69 105 HIS A C 1
ATOM 815 O O . HIS A 1 105 ? 5.647 5.724 -15.242 1.00 63.69 105 HIS A O 1
ATOM 821 N N . SER A 1 106 ? 6.746 7.354 -16.302 1.00 61.78 106 SER A N 1
ATOM 822 C CA . SER A 1 106 ? 7.536 6.475 -17.193 1.00 61.78 106 SER A CA 1
ATOM 823 C C . SER A 1 106 ? 8.626 5.694 -16.424 1.00 61.78 106 SER A C 1
ATOM 825 O O . SER A 1 106 ? 9.813 5.801 -16.729 1.00 61.78 106 SER A O 1
ATOM 827 N N . ASP A 1 107 ? 8.240 4.976 -15.370 1.00 63.16 107 ASP A N 1
ATOM 828 C CA . ASP A 1 107 ? 9.090 4.660 -14.228 1.00 63.16 107 ASP A CA 1
ATOM 829 C C . ASP A 1 107 ? 9.504 3.180 -14.161 1.00 63.16 107 ASP A C 1
ATOM 831 O O . ASP A 1 107 ? 8.754 2.248 -14.465 1.00 63.16 107 ASP A O 1
ATOM 835 N N . SER A 1 108 ? 10.735 2.972 -13.700 1.00 66.31 108 SER A N 1
ATOM 836 C CA . SER A 1 108 ? 11.366 1.681 -13.412 1.00 66.31 108 SER A CA 1
ATOM 837 C C . SER A 1 108 ? 10.558 0.802 -12.444 1.00 66.31 108 SER A C 1
ATOM 839 O O . SER A 1 108 ? 10.595 -0.432 -12.533 1.00 66.31 108 SER A O 1
ATOM 841 N N . SER A 1 109 ? 9.767 1.430 -11.572 1.00 68.06 109 SER A N 1
ATOM 842 C CA . SER A 1 109 ? 8.840 0.779 -10.647 1.00 68.06 109 SER A CA 1
ATOM 843 C C . SER A 1 109 ? 7.808 -0.088 -11.383 1.00 68.06 109 SER A C 1
ATOM 845 O O . SER A 1 109 ? 7.541 -1.211 -10.955 1.00 68.06 109 SER A O 1
ATOM 847 N N . LEU A 1 110 ? 7.315 0.345 -12.554 1.00 68.19 110 LEU A N 1
ATOM 848 C CA . LEU A 1 110 ? 6.401 -0.447 -13.389 1.00 68.19 110 LEU A CA 1
ATOM 849 C C . LEU A 1 110 ? 7.084 -1.686 -13.973 1.00 68.19 110 LEU A C 1
ATOM 851 O O . LEU A 1 110 ? 6.493 -2.763 -13.986 1.00 68.19 110 LEU A O 1
ATOM 855 N N . ILE A 1 111 ? 8.327 -1.560 -14.452 1.00 67.56 111 ILE A N 1
ATOM 856 C CA . ILE A 1 111 ? 9.085 -2.703 -14.989 1.00 67.56 111 ILE A CA 1
ATOM 857 C C . ILE A 1 111 ? 9.234 -3.764 -13.896 1.00 67.56 111 ILE A C 1
ATOM 859 O O . ILE A 1 111 ? 8.998 -4.948 -14.139 1.00 67.56 111 ILE A O 1
ATOM 863 N N . THR A 1 112 ? 9.536 -3.335 -12.671 1.00 69.50 112 THR A N 1
ATOM 864 C CA . THR A 1 112 ? 9.608 -4.223 -11.507 1.00 69.50 112 THR A CA 1
ATOM 865 C C . THR A 1 112 ? 8.243 -4.843 -11.189 1.00 69.50 112 THR A C 1
ATOM 867 O O . THR A 1 112 ? 8.161 -6.060 -11.014 1.00 69.50 112 THR A O 1
ATOM 870 N N . ALA A 1 113 ? 7.161 -4.056 -11.205 1.00 70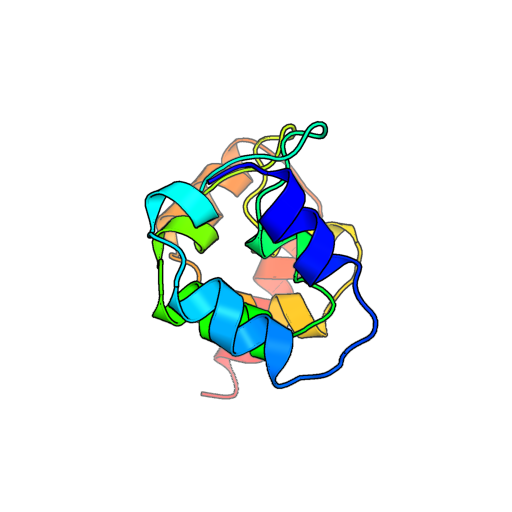.38 113 ALA A N 1
ATOM 871 C CA . ALA A 1 113 ? 5.796 -4.540 -10.991 1.00 70.38 113 ALA A CA 1
ATOM 872 C C . ALA A 1 113 ? 5.359 -5.571 -12.045 1.00 70.38 113 ALA A C 1
ATOM 874 O O . ALA A 1 113 ? 4.777 -6.590 -11.694 1.00 70.38 113 ALA A O 1
ATOM 875 N N . LEU A 1 114 ? 5.665 -5.356 -13.328 1.00 70.50 114 LEU A N 1
ATOM 876 C CA . LEU A 1 114 ? 5.343 -6.276 -14.427 1.00 70.50 114 LEU A CA 1
ATOM 877 C C . LEU A 1 114 ? 6.169 -7.566 -14.363 1.00 70.50 114 LEU A C 1
ATOM 879 O O . LEU A 1 114 ? 5.672 -8.645 -14.694 1.00 70.50 114 LEU A O 1
ATOM 883 N N . ILE A 1 115 ? 7.430 -7.482 -13.932 1.00 72.94 115 ILE A N 1
ATOM 884 C CA . ILE A 1 115 ? 8.262 -8.664 -13.676 1.00 72.94 115 ILE A CA 1
ATOM 885 C C . ILE A 1 115 ? 7.678 -9.473 -12.515 1.00 72.94 115 ILE A C 1
ATOM 887 O O . ILE A 1 115 ? 7.566 -10.695 -12.631 1.00 72.94 115 ILE A O 1
ATOM 891 N N . LEU A 1 116 ? 7.277 -8.813 -11.424 1.00 69.94 116 LEU A N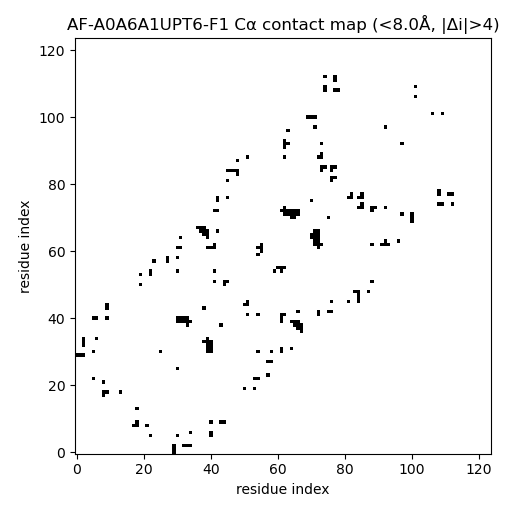 1
ATOM 892 C CA . LEU A 1 116 ? 6.599 -9.469 -10.306 1.00 69.94 116 LEU A CA 1
ATOM 893 C C . LEU A 1 116 ? 5.246 -10.041 -10.738 1.00 69.94 116 LEU A C 1
ATOM 895 O O . LEU A 1 116 ? 4.985 -11.197 -10.433 1.00 69.94 116 LEU A O 1
ATOM 899 N N . TRP A 1 117 ? 4.458 -9.321 -11.543 1.00 70.62 117 TRP A N 1
ATOM 900 C CA . TRP A 1 117 ? 3.194 -9.806 -12.113 1.00 70.62 117 TRP A CA 1
ATOM 901 C C . TRP A 1 117 ? 3.395 -11.121 -12.862 1.00 70.62 117 TRP A C 1
ATOM 903 O O . TRP A 1 117 ? 2.680 -12.095 -12.644 1.00 70.62 117 TRP A O 1
ATOM 913 N N . ASN A 1 118 ? 4.409 -11.182 -13.724 1.00 69.62 118 ASN A N 1
ATOM 914 C CA . ASN A 1 118 ? 4.717 -12.382 -14.500 1.00 69.62 118 ASN A CA 1
ATOM 915 C C . ASN A 1 118 ? 5.292 -13.536 -13.668 1.00 69.62 118 ASN A C 1
ATOM 917 O O . ASN A 1 118 ? 5.202 -14.685 -14.100 1.00 69.62 118 ASN A O 1
ATOM 921 N N . LYS A 1 119 ? 5.914 -13.252 -12.519 1.00 66.94 119 LYS A N 1
ATOM 922 C CA . LYS A 1 119 ? 6.380 -14.285 -11.584 1.00 66.94 119 LYS A CA 1
ATOM 923 C C . LYS A 1 119 ? 5.230 -14.811 -10.726 1.00 66.94 119 LYS A C 1
ATOM 925 O O . LYS A 1 119 ? 5.017 -16.011 -10.697 1.00 66.94 119 LYS A O 1
ATOM 930 N N . LEU A 1 120 ? 4.455 -13.918 -10.117 1.00 61.56 120 LEU A N 1
ATOM 931 C CA . LEU A 1 120 ? 3.347 -14.251 -9.219 1.00 61.56 120 LEU A CA 1
ATOM 932 C C . LEU A 1 120 ? 2.143 -14.839 -9.959 1.00 61.56 120 LEU A C 1
ATOM 934 O O . LEU A 1 120 ? 1.464 -15.712 -9.435 1.00 61.56 120 LEU A O 1
ATOM 938 N N . GLY A 1 121 ? 1.911 -14.435 -11.210 1.00 55.00 121 GLY A N 1
ATOM 939 C CA . GLY A 1 121 ? 0.881 -15.023 -12.068 1.00 55.00 121 GLY A CA 1
ATOM 940 C C . GLY A 1 121 ? 1.185 -16.445 -12.557 1.00 55.00 121 GLY A C 1
ATOM 941 O O . GLY A 1 121 ? 0.362 -17.005 -13.274 1.00 55.00 121 GLY A O 1
ATOM 942 N N . LYS A 1 122 ? 2.352 -17.019 -12.226 1.00 49.00 122 LYS A N 1
ATOM 943 C CA . LYS A 1 122 ? 2.699 -18.422 -12.516 1.00 49.00 122 LYS A CA 1
ATOM 944 C C . LYS A 1 122 ? 2.536 -19.360 -11.317 1.00 49.00 122 LYS A C 1
ATOM 946 O O . LYS A 1 122 ? 2.582 -20.568 -11.522 1.00 49.00 122 LYS A O 1
ATOM 951 N N . ASP A 1 123 ? 2.326 -18.812 -10.122 1.00 46.91 123 ASP A N 1
ATOM 952 C CA . ASP A 1 123 ? 2.178 -19.565 -8.869 1.00 46.91 123 ASP A CA 1
ATOM 953 C C . ASP A 1 123 ? 0.704 -19.638 -8.392 1.00 46.91 123 ASP A C 1
ATOM 955 O O . ASP A 1 123 ? 0.441 -19.966 -7.234 1.00 46.91 123 ASP A O 1
ATOM 959 N N . LEU A 1 124 ? -0.256 -19.344 -9.285 1.00 39.53 124 LEU A N 1
ATOM 960 C CA . LEU A 1 124 ? -1.715 -19.405 -9.082 1.00 39.53 124 LEU A CA 1
ATOM 961 C C . LEU A 1 124 ? -2.379 -20.390 -10.051 1.00 39.53 124 LEU A C 1
ATOM 963 O O . LEU A 1 124 ? -2.079 -20.311 -11.265 1.00 39.53 124 LEU A O 1
#

Nearest PDB structures (foldseek):
  5aqb-assembly1_A  TM=8.104E-01  e=6.523E-02  synthetic construct
  5mad-assembly1_A  TM=7.811E-01  e=8.035E-02  synthetic construct
  5mbm-assembly2_D  TM=7.745E-01  e=8.035E-02  synthetic construct
  6v9y-assembly1_A  TM=7.416E-01  e=2.400E-01  Homo sapiens

Secondary structure (DSSP, 8-state):
--HHHHHHHHHS---HHHHHHHHHHS-HHHHH---TTS--HHHHGGG-HHHHHHHHHH-GGGGT---TTS--HHHHHHHTT-HHHHHHHTTTS-HHHHHHHHHH---HHHHHHHHHHHHHTT--

Radius of gyration: 14.35 Å; Cα contacts (8 Å, |Δi|>4): 128; chains: 1; bounding box: 26×36×38 Å

Mean predicted aligned error: 7.79 Å

Organism: NCBI:txid262757

pLDDT: mean 77.62, std 12.0, range [39.53, 92.38]

Solvent-accessible surface area (backbone atoms only — not comparable to full-atom values): 7178 Å² total; per-residue (Å²): 132,62,59,65,61,58,51,46,50,75,70,45,82,90,54,75,66,61,48,55,56,49,60,67,72,46,54,59,68,63,51,65,46,52,41,100,78,38,40,36,54,58,60,68,32,55,90,32,66,67,55,42,53,53,49,44,75,70,32,66,63,54,55,67,52,46,32,82,84,57,38,29,36,48,48,51,24,45,70,75,64,36,59,68,38,24,64,63,38,53,86,74,43,59,66,68,59,57,54,51,43,44,67,79,40,96,46,70,43,50,57,53,50,52,52,47,47,64,53,57,65,67,78,109